Protein AF-A0A7W1PB51-F1 (afdb_monomer_lite)

Foldseek 3Di:
DDDDDDDDDDPDDPPPDDDDDPDPPDDPPDDVCNVCVVVLPDPVSVVVVVVLVVVLQVLQVVCVHDVNDDPVLSVLSVVLSVLVVLLVVLVVVCVVQPQADPVGHGDPSVVVNVVSVVVSVVSCVVSPVDDDDDPDQDPVNVVVVVVVVVVVVVVVVVVVVVVVPPD

Secondary structure (DSSP, 8-state):
----PPPPPPS--S-SS---TT---S-----HHHHHHHTT-SHHHHHHHHHHHHHHHHHHHHTT-GGGS-HHHHHHHHHHHHHHHHHHHHHHHHHHH-SB-TTSPBPHHHHHHHHHHHHHHHHHHHHT---PPP-PPPHHHHHHHHHHHHHHHHHHHHHHHHHTT--

Structure (mmCIF, N/CA/C/O backbone):
data_AF-A0A7W1PB51-F1
#
_entry.id   AF-A0A7W1PB51-F1
#
loop_
_atom_site.group_PDB
_atom_site.id
_atom_site.type_symbol
_atom_site.label_atom_id
_atom_site.label_alt_id
_atom_site.label_comp_id
_atom_site.label_asym_id
_atom_site.label_entity_id
_atom_site.label_seq_id
_atom_site.pdbx_PDB_ins_code
_atom_site.Cartn_x
_atom_site.Cartn_y
_atom_site.Cartn_z
_atom_site.occupancy
_atom_site.B_iso_or_equiv
_atom_site.auth_seq_id
_atom_site.auth_comp_id
_atom_site.auth_asym_id
_atom_site.auth_atom_id
_atom_site.pdbx_PDB_model_num
ATOM 1 N N . MET A 1 1 ? -23.906 -1.542 -41.478 1.00 49.56 1 MET A N 1
ATOM 2 C CA . MET A 1 1 ? -22.511 -1.758 -41.045 1.00 49.56 1 MET A CA 1
ATOM 3 C C . MET A 1 1 ? -21.758 -2.274 -42.260 1.00 49.56 1 MET A C 1
ATOM 5 O O . MET A 1 1 ? -22.026 -3.409 -42.630 1.00 49.56 1 MET A O 1
ATOM 9 N N . PRO A 1 2 ? -20.976 -1.450 -42.981 1.00 54.50 2 PRO A N 1
ATOM 10 C CA . PRO A 1 2 ? -20.272 -1.931 -44.163 1.00 54.50 2 PRO A CA 1
ATOM 11 C C . PRO A 1 2 ? -19.100 -2.827 -43.748 1.00 54.50 2 PRO A C 1
ATOM 13 O O . PRO A 1 2 ? -18.268 -2.438 -42.929 1.00 54.50 2 PRO A O 1
ATOM 16 N N . ASP A 1 3 ? -19.096 -4.025 -44.318 1.00 60.62 3 ASP A N 1
ATOM 17 C CA . ASP A 1 3 ? -18.062 -5.050 -44.240 1.00 60.62 3 ASP A CA 1
ATOM 18 C C . ASP A 1 3 ? -16.815 -4.550 -44.990 1.00 60.62 3 ASP A C 1
ATOM 20 O O . ASP A 1 3 ? -16.836 -4.375 -46.210 1.00 60.62 3 ASP A O 1
ATOM 24 N N . GLN A 1 4 ? -15.761 -4.183 -44.255 1.00 57.47 4 GLN A N 1
ATOM 25 C CA . GLN A 1 4 ? -14.514 -3.701 -44.852 1.00 57.47 4 GLN A CA 1
ATOM 26 C C . GLN A 1 4 ? -13.608 -4.894 -45.155 1.00 57.47 4 GLN A C 1
ATOM 28 O O . GLN A 1 4 ? -13.093 -5.543 -44.245 1.00 57.47 4 GLN A O 1
ATOM 33 N N . ALA A 1 5 ? -13.405 -5.153 -46.447 1.00 59.41 5 ALA A N 1
ATOM 34 C CA . ALA A 1 5 ? -12.484 -6.167 -46.944 1.00 59.41 5 ALA A CA 1
ATOM 35 C C . ALA A 1 5 ? -11.052 -5.969 -46.390 1.00 59.41 5 ALA A C 1
ATOM 37 O O . ALA A 1 5 ? -10.619 -4.826 -46.195 1.00 59.41 5 ALA A O 1
ATOM 38 N N . PRO A 1 6 ? -10.294 -7.058 -46.155 1.00 60.12 6 PRO A N 1
ATOM 39 C CA . PRO A 1 6 ? -8.933 -6.981 -45.637 1.00 60.12 6 PRO A CA 1
ATOM 40 C C . PRO A 1 6 ? -8.015 -6.267 -46.636 1.00 60.12 6 PRO A C 1
ATOM 42 O O . PRO A 1 6 ? -7.817 -6.724 -47.759 1.00 60.12 6 PRO A O 1
ATOM 45 N N . GLN A 1 7 ? -7.448 -5.133 -46.222 1.00 68.19 7 GLN A N 1
ATOM 46 C CA . GLN A 1 7 ? -6.426 -4.428 -46.995 1.00 68.19 7 GLN A CA 1
ATOM 47 C C . GLN A 1 7 ? -5.143 -5.267 -47.057 1.00 68.19 7 GLN A C 1
ATOM 49 O O . GLN A 1 7 ? -4.502 -5.508 -46.032 1.00 68.19 7 GLN A O 1
ATOM 54 N N . GLU A 1 8 ? -4.754 -5.679 -48.264 1.00 55.25 8 GLU A N 1
ATOM 55 C CA . GLU A 1 8 ? -3.445 -6.273 -48.532 1.00 55.25 8 GLU A CA 1
ATOM 56 C C . GLU A 1 8 ? -2.331 -5.248 -48.275 1.00 55.25 8 GLU A C 1
ATOM 58 O O . GLU A 1 8 ? -2.371 -4.108 -48.746 1.00 55.25 8 GLU A O 1
ATOM 63 N N . LEU A 1 9 ? -1.326 -5.651 -47.497 1.00 55.69 9 LEU A N 1
ATOM 64 C CA . LEU A 1 9 ? -0.163 -4.819 -47.205 1.00 55.69 9 LEU A CA 1
ATOM 65 C C . LEU A 1 9 ? 0.772 -4.775 -48.428 1.00 55.69 9 LEU A C 1
ATOM 67 O O . LEU A 1 9 ? 1.072 -5.826 -48.996 1.00 55.69 9 LEU A O 1
ATOM 71 N N . PRO A 1 10 ? 1.299 -3.599 -48.815 1.00 54.09 10 PRO A N 1
ATOM 72 C CA . PRO A 1 10 ? 2.249 -3.502 -49.916 1.00 54.09 10 PRO A CA 1
ATOM 73 C C . PRO A 1 10 ? 3.571 -4.182 -49.534 1.00 54.09 10 PRO A C 1
ATOM 75 O O . PRO A 1 10 ? 4.260 -3.754 -48.609 1.00 54.09 10 PRO A O 1
ATOM 78 N N . THR A 1 11 ? 3.944 -5.231 -50.266 1.00 57.94 11 THR A N 1
ATOM 79 C CA . THR A 1 11 ? 5.138 -6.046 -49.988 1.00 57.94 11 THR A CA 1
ATOM 80 C C . THR A 1 11 ? 6.428 -5.512 -50.614 1.00 57.94 11 THR A C 1
ATOM 82 O O . THR A 1 11 ? 7.496 -5.951 -50.211 1.00 57.94 11 THR A O 1
ATOM 85 N N . ASN A 1 12 ? 6.377 -4.533 -51.528 1.00 58.12 12 ASN A N 1
ATOM 86 C CA . ASN A 1 12 ? 7.553 -4.114 -52.311 1.00 58.12 12 ASN A CA 1
ATOM 87 C C . ASN A 1 12 ? 7.695 -2.586 -52.468 1.00 58.12 12 ASN A C 1
ATOM 89 O O . ASN A 1 12 ? 7.802 -2.060 -53.575 1.00 58.12 12 ASN A O 1
ATOM 93 N N . GLY A 1 13 ? 7.710 -1.849 -51.356 1.00 49.25 13 GLY A N 1
ATOM 94 C CA . GLY A 1 13 ? 8.103 -0.436 -51.343 1.00 49.25 13 GLY A CA 1
ATOM 95 C C . GLY A 1 13 ? 9.597 -0.270 -51.052 1.00 49.25 13 GLY A C 1
ATOM 96 O O . GLY A 1 13 ? 10.085 -0.802 -50.061 1.00 49.25 13 GLY A O 1
ATOM 97 N N . ARG A 1 14 ? 10.305 0.529 -51.864 1.00 50.66 14 ARG A N 1
ATOM 98 C CA . ARG A 1 14 ? 11.735 0.937 -51.781 1.00 50.66 14 ARG A CA 1
ATOM 99 C C . ARG A 1 14 ? 12.229 1.508 -50.429 1.00 50.66 14 ARG A C 1
ATOM 101 O O . ARG A 1 14 ? 13.366 1.954 -50.344 1.00 50.66 14 ARG A O 1
ATOM 108 N N . ASN A 1 15 ? 11.406 1.480 -49.383 1.00 50.41 15 ASN A N 1
ATOM 109 C CA . ASN A 1 15 ? 11.669 2.014 -48.045 1.00 50.41 15 ASN A CA 1
ATOM 110 C C . ASN A 1 15 ? 11.962 0.904 -47.016 1.00 50.41 15 ASN A C 1
ATOM 112 O O . ASN A 1 15 ? 11.726 1.074 -45.820 1.00 50.41 15 ASN A O 1
ATOM 116 N N . ALA A 1 16 ? 12.466 -0.245 -47.465 1.00 49.97 16 ALA A N 1
ATOM 117 C CA . ALA A 1 16 ? 12.982 -1.281 -46.583 1.00 49.97 16 ALA A CA 1
ATOM 118 C C . ALA A 1 16 ? 14.386 -0.887 -46.082 1.00 49.97 16 ALA A C 1
ATOM 120 O O . ALA A 1 16 ? 15.391 -1.250 -46.684 1.00 49.97 16 ALA A O 1
ATOM 121 N N . GLY A 1 17 ? 14.464 -0.142 -44.974 1.00 52.41 17 GLY A N 1
ATOM 122 C CA . GLY A 1 17 ? 15.637 -0.239 -44.092 1.00 52.41 17 GLY A CA 1
ATOM 123 C C . GLY A 1 17 ? 16.557 0.973 -43.911 1.00 52.41 17 GLY A C 1
ATOM 124 O O . GLY A 1 17 ? 17.714 0.768 -43.558 1.00 52.41 17 GLY A O 1
ATOM 125 N N . GLN A 1 18 ? 16.095 2.220 -44.048 1.00 53.00 18 GLN A N 1
ATOM 126 C CA . GLN A 1 18 ? 16.833 3.358 -43.474 1.00 53.00 18 GLN A CA 1
ATOM 127 C C . GLN A 1 18 ? 15.956 4.178 -42.527 1.00 53.00 18 GLN A C 1
ATOM 129 O O . GLN A 1 18 ? 14.972 4.789 -42.936 1.00 53.00 18 GLN A O 1
ATOM 134 N N . PHE A 1 19 ? 16.337 4.201 -41.245 1.00 52.56 19 PHE A N 1
ATOM 135 C CA . PHE A 1 19 ? 15.775 5.120 -40.258 1.00 52.56 19 PHE A CA 1
ATOM 136 C C . PHE A 1 19 ? 16.224 6.545 -40.600 1.00 52.56 19 PHE A C 1
ATOM 138 O O . PHE A 1 19 ? 17.397 6.884 -40.442 1.00 52.56 19 PHE A O 1
ATOM 145 N N . ARG A 1 20 ? 15.304 7.388 -41.079 1.00 58.53 20 ARG A N 1
ATOM 146 C CA . ARG A 1 20 ? 15.554 8.825 -41.242 1.00 58.53 20 ARG A CA 1
ATOM 147 C C . ARG A 1 20 ? 15.411 9.530 -39.897 1.00 58.53 20 ARG A C 1
ATOM 149 O O . ARG A 1 20 ? 14.422 9.349 -39.189 1.00 58.53 20 ARG A O 1
ATOM 156 N N . ALA A 1 21 ? 16.387 10.365 -39.550 1.00 50.72 21 ALA A N 1
ATOM 157 C CA . ALA A 1 21 ? 16.281 11.248 -38.396 1.00 50.72 21 ALA A CA 1
ATOM 158 C C . ALA A 1 21 ? 15.122 12.238 -38.620 1.00 50.72 21 ALA A C 1
ATOM 160 O O . ALA A 1 21 ? 15.193 13.076 -39.513 1.00 50.72 21 ALA A O 1
ATOM 161 N N . GLY A 1 22 ? 14.048 12.109 -37.835 1.00 65.62 22 GLY A N 1
ATOM 162 C CA . GLY A 1 22 ? 12.866 12.981 -37.895 1.00 65.62 22 GLY A CA 1
ATOM 163 C C . GLY A 1 22 ? 11.560 12.290 -38.298 1.00 65.62 22 GLY A C 1
ATOM 164 O O . GLY A 1 22 ? 10.493 12.829 -38.024 1.00 65.62 22 GLY A O 1
ATOM 165 N N . GLU A 1 23 ? 11.616 11.077 -38.851 1.00 52.75 23 GLU A N 1
ATOM 166 C CA . GLU A 1 23 ? 10.430 10.264 -39.139 1.00 52.75 23 GLU A CA 1
ATOM 167 C C . GLU A 1 23 ? 10.448 9.028 -38.233 1.00 52.75 23 GLU A C 1
ATOM 169 O O . GLU A 1 23 ? 11.086 8.027 -38.572 1.00 52.75 23 GLU A O 1
ATOM 174 N N . PRO A 1 24 ? 9.787 9.050 -37.055 1.00 56.50 24 PRO A N 1
ATOM 175 C CA . PRO A 1 24 ? 9.532 7.802 -36.357 1.00 56.50 24 PRO A CA 1
ATOM 176 C C . PRO A 1 24 ? 8.691 6.958 -37.317 1.00 56.50 24 PRO A C 1
ATOM 178 O O . PRO A 1 24 ? 7.582 7.359 -37.675 1.00 56.50 24 PRO A O 1
ATOM 181 N N . GLY A 1 25 ? 9.247 5.836 -37.786 1.00 58.34 25 GLY A N 1
ATOM 182 C CA . GLY A 1 25 ? 8.555 4.893 -38.666 1.00 58.34 25 GLY A CA 1
ATOM 183 C C . GLY A 1 25 ? 7.176 4.499 -38.118 1.00 58.34 25 GLY A C 1
ATOM 184 O O . GLY A 1 25 ? 6.841 4.857 -36.984 1.00 58.34 25 GLY A O 1
ATOM 185 N N . PRO A 1 26 ? 6.349 3.774 -38.896 1.00 55.47 26 PRO A N 1
ATOM 186 C CA . PRO A 1 26 ? 4.959 3.501 -38.542 1.00 55.47 26 PRO A CA 1
ATOM 187 C C . PRO A 1 26 ? 4.867 3.057 -37.082 1.00 55.47 26 PRO A C 1
ATOM 189 O O . PRO A 1 26 ? 5.404 2.013 -36.713 1.00 55.47 26 PRO A O 1
ATOM 192 N N . ARG A 1 27 ? 4.248 3.910 -36.243 1.00 55.12 27 ARG A N 1
ATOM 193 C CA . ARG A 1 27 ? 4.029 3.642 -34.815 1.00 55.12 27 ARG A CA 1
ATOM 194 C C . ARG A 1 27 ? 3.540 2.205 -34.717 1.00 55.12 27 ARG A C 1
ATOM 196 O O . ARG A 1 27 ? 2.516 1.904 -35.324 1.00 55.12 27 ARG A O 1
ATOM 203 N N . LEU A 1 28 ? 4.269 1.336 -34.015 1.00 54.91 28 LEU A N 1
ATOM 204 C CA . LEU A 1 28 ? 3.854 -0.043 -33.756 1.00 54.91 28 LEU A CA 1
ATOM 205 C C . LEU A 1 28 ? 2.493 0.019 -33.060 1.00 54.91 28 LEU A C 1
ATOM 207 O O . LEU A 1 28 ? 2.424 0.213 -31.849 1.00 54.91 28 LEU A O 1
ATOM 211 N N . ARG A 1 29 ? 1.402 -0.023 -33.834 1.00 56.34 29 ARG A N 1
ATOM 212 C CA . ARG A 1 29 ? 0.088 0.328 -33.297 1.00 56.34 29 ARG A CA 1
ATOM 213 C C . ARG A 1 29 ? -0.413 -0.741 -32.342 1.00 56.34 29 ARG A C 1
ATOM 215 O O . ARG A 1 29 ? -1.078 -0.375 -31.391 1.00 56.34 29 ARG A O 1
ATOM 222 N N . PHE A 1 30 ? -0.049 -2.012 -32.513 1.00 54.56 30 PHE A N 1
ATOM 223 C CA . PHE A 1 30 ? -0.500 -3.079 -31.619 1.00 54.56 30 PHE A CA 1
ATOM 224 C C . PHE A 1 30 ? 0.494 -4.241 -31.625 1.00 54.56 30 PHE A C 1
ATOM 226 O O . PHE A 1 30 ? 0.431 -5.121 -32.479 1.00 54.56 30 PHE A O 1
ATOM 233 N N . GLY A 1 31 ? 1.416 -4.271 -30.662 1.00 50.66 31 GLY A N 1
ATOM 234 C CA . GLY A 1 31 ? 2.131 -5.511 -30.369 1.00 50.66 31 GLY A CA 1
ATOM 235 C C . GLY A 1 31 ? 1.132 -6.534 -29.829 1.00 50.66 31 GLY A C 1
ATOM 236 O O . GLY A 1 31 ? 0.364 -6.204 -28.929 1.00 50.66 31 GLY A O 1
ATOM 237 N N . HIS A 1 32 ? 1.132 -7.771 -30.327 1.00 51.22 32 HIS A N 1
ATOM 238 C CA . HIS A 1 32 ? 0.311 -8.862 -29.774 1.00 51.22 32 HIS A CA 1
ATOM 239 C C . HIS A 1 32 ? 0.465 -9.003 -28.247 1.00 51.22 32 HIS A C 1
ATOM 241 O O . HIS A 1 32 ? -0.508 -9.291 -27.554 1.00 51.22 32 HIS A O 1
ATOM 247 N N . ARG A 1 33 ? 1.650 -8.673 -27.711 1.00 51.97 33 ARG A N 1
ATOM 248 C CA . ARG A 1 33 ? 1.891 -8.523 -26.269 1.00 51.97 33 ARG A CA 1
ATOM 249 C C . ARG A 1 33 ? 0.961 -7.510 -25.597 1.00 51.97 33 ARG A C 1
ATOM 251 O O . ARG A 1 33 ? 0.460 -7.811 -24.533 1.00 51.97 33 ARG A O 1
ATOM 258 N N . SER A 1 34 ? 0.661 -6.362 -26.207 1.00 59.25 34 SER A N 1
ATOM 259 C CA . SER A 1 34 ? -0.271 -5.369 -25.644 1.00 59.25 34 SER A CA 1
ATOM 260 C C . SER A 1 34 ? -1.704 -5.897 -25.552 1.00 59.25 34 SER A C 1
ATOM 262 O O . SER A 1 34 ? -2.384 -5.582 -24.582 1.00 59.25 34 SER A O 1
ATOM 264 N N . LYS A 1 35 ? -2.153 -6.731 -26.502 1.00 57.12 35 LYS A N 1
ATOM 265 C CA . LYS A 1 35 ? -3.487 -7.351 -26.446 1.00 57.12 35 LYS A CA 1
ATOM 266 C C . LYS A 1 35 ? -3.559 -8.482 -25.420 1.00 57.12 35 LYS A C 1
ATOM 268 O O . LYS A 1 35 ? -4.523 -8.536 -24.673 1.00 57.12 35 LYS A O 1
ATOM 273 N N . LEU A 1 36 ? -2.539 -9.339 -25.344 1.00 51.06 36 LEU A N 1
ATOM 274 C CA . LEU A 1 36 ? -2.470 -10.415 -24.345 1.00 51.06 36 LEU A CA 1
ATOM 275 C C . LEU A 1 36 ? -2.289 -9.876 -22.919 1.00 51.06 36 LEU A C 1
ATOM 277 O O . LEU A 1 36 ? -2.910 -10.388 -21.995 1.00 51.06 36 LEU A O 1
ATOM 281 N N . VAL A 1 37 ? -1.508 -8.802 -22.756 1.00 55.31 37 VAL A N 1
ATOM 282 C CA . VAL A 1 37 ? -1.368 -8.067 -21.489 1.00 55.31 37 VAL A CA 1
ATOM 283 C C . VAL A 1 37 ? -2.673 -7.362 -21.116 1.00 55.31 37 VAL A C 1
ATOM 285 O O . VAL A 1 37 ? -3.061 -7.403 -19.956 1.00 55.31 37 VAL A O 1
ATOM 288 N N . ALA A 1 38 ? -3.390 -6.770 -22.078 1.00 57.34 38 ALA A N 1
ATOM 289 C CA . ALA A 1 38 ? -4.716 -6.201 -21.824 1.00 57.34 38 ALA A CA 1
ATOM 290 C C . ALA A 1 38 ? -5.776 -7.270 -21.492 1.00 57.34 38 ALA A C 1
ATOM 292 O O . ALA A 1 38 ? -6.733 -6.972 -20.786 1.00 57.34 38 ALA A O 1
ATOM 293 N N . ALA A 1 39 ? -5.609 -8.497 -21.992 1.00 63.31 39 ALA A N 1
ATOM 294 C CA . ALA A 1 39 ? -6.513 -9.621 -21.760 1.00 63.31 39 ALA A CA 1
ATOM 295 C C . ALA A 1 39 ? -6.183 -10.447 -20.501 1.00 63.31 39 ALA A C 1
ATOM 297 O O . ALA A 1 39 ? -6.933 -11.366 -20.187 1.00 63.31 39 ALA A O 1
ATOM 298 N N . GLY A 1 40 ? -5.084 -10.160 -19.792 1.00 54.50 40 GLY A N 1
ATOM 299 C CA . GLY A 1 40 ? -4.723 -10.887 -18.568 1.00 54.50 40 GLY A CA 1
ATOM 300 C C . GLY A 1 40 ? -4.255 -12.334 -18.795 1.00 54.50 40 GLY A C 1
ATOM 301 O O . GLY A 1 40 ? -4.314 -13.139 -17.873 1.00 54.50 40 GLY A O 1
ATOM 302 N N . GLN A 1 41 ? -3.867 -12.705 -20.022 1.00 59.81 41 GLN A N 1
ATOM 303 C CA . GLN A 1 41 ? -3.699 -14.111 -20.435 1.00 59.81 41 GLN A CA 1
ATOM 304 C C . GLN A 1 41 ? -2.270 -14.660 -20.304 1.00 59.81 41 GLN A C 1
ATOM 306 O O . GLN A 1 41 ? -1.994 -15.761 -20.781 1.00 59.81 41 GLN A O 1
ATOM 311 N N . LEU A 1 42 ? -1.336 -13.922 -19.699 1.00 56.97 42 LEU A N 1
ATOM 312 C CA . LEU A 1 42 ? -0.013 -14.485 -19.413 1.00 56.97 42 LEU A CA 1
ATOM 313 C C . LEU A 1 42 ? -0.086 -15.313 -18.115 1.00 56.97 42 LEU A C 1
ATOM 315 O O . LEU A 1 42 ? -0.672 -14.831 -17.151 1.00 56.97 42 LEU A O 1
ATOM 319 N N . PRO A 1 43 ? 0.495 -16.525 -18.046 1.00 55.75 43 PRO A N 1
ATOM 320 C CA . PRO A 1 43 ? 0.424 -17.379 -16.852 1.00 55.75 43 PRO A CA 1
ATOM 321 C C . PRO A 1 43 ? 0.878 -16.665 -15.570 1.00 55.75 43 PRO A C 1
ATOM 323 O O . PRO A 1 43 ? 0.196 -16.723 -14.553 1.00 55.75 43 PRO A O 1
ATOM 326 N N . GLU A 1 44 ? 1.953 -15.880 -15.666 1.00 69.44 44 GLU A N 1
ATOM 327 C CA . GLU A 1 44 ? 2.486 -15.043 -14.579 1.00 69.44 44 GLU A CA 1
ATOM 328 C C . GLU A 1 44 ? 1.490 -13.961 -14.109 1.00 69.44 44 GLU A C 1
ATOM 330 O O . GLU A 1 44 ? 1.533 -13.514 -12.965 1.00 69.44 44 GLU A O 1
ATOM 335 N N . GLN A 1 45 ? 0.545 -13.547 -14.963 1.00 75.19 45 GLN A N 1
ATOM 336 C CA . GLN A 1 45 ? -0.499 -12.587 -14.593 1.00 75.19 45 GLN A CA 1
ATOM 337 C C . GLN A 1 45 ? -1.615 -13.230 -13.780 1.00 75.19 45 GLN A C 1
ATOM 339 O O . GLN A 1 45 ? -2.190 -12.552 -12.937 1.00 75.19 45 GLN A O 1
ATOM 344 N N . ALA A 1 46 ? -1.928 -14.510 -13.997 1.00 79.56 46 ALA A N 1
ATOM 345 C CA . ALA A 1 46 ? -2.972 -15.184 -13.230 1.00 79.56 46 ALA A CA 1
ATOM 346 C C . ALA A 1 46 ? -2.587 -15.283 -11.746 1.00 79.56 46 ALA A C 1
ATOM 348 O O . ALA A 1 46 ? -3.402 -14.974 -10.879 1.00 79.56 46 ALA A O 1
ATOM 349 N N . GLU A 1 47 ? -1.330 -15.631 -11.462 1.00 81.75 47 GLU A N 1
ATOM 350 C CA . GLU A 1 47 ? -0.785 -15.668 -10.100 1.00 81.75 47 GLU A CA 1
ATOM 351 C C . GLU A 1 47 ? -0.761 -14.270 -9.467 1.00 81.75 47 GLU A C 1
ATOM 353 O O . GLU A 1 47 ? -1.236 -14.092 -8.345 1.00 81.75 47 GLU A O 1
ATOM 358 N N . ALA A 1 48 ? -0.309 -13.251 -10.207 1.00 81.94 48 ALA A N 1
ATOM 359 C CA . ALA A 1 48 ? -0.318 -11.869 -9.729 1.00 81.94 48 ALA A CA 1
ATOM 360 C C . ALA A 1 48 ? -1.741 -11.362 -9.428 1.00 81.94 48 ALA A C 1
ATOM 362 O O . ALA A 1 48 ? -1.977 -10.718 -8.406 1.00 81.94 48 ALA A O 1
ATOM 363 N N . LEU A 1 49 ? -2.714 -11.675 -10.289 1.00 86.56 49 LEU A N 1
ATOM 364 C CA . LEU A 1 49 ? -4.119 -11.328 -10.075 1.00 86.56 49 LEU A CA 1
ATOM 365 C C . LEU A 1 49 ? -4.707 -12.053 -8.861 1.00 86.56 49 LEU A C 1
ATOM 367 O O . LEU A 1 49 ? -5.464 -11.439 -8.109 1.00 86.56 49 LEU A O 1
ATOM 371 N N . ALA A 1 50 ? -4.348 -13.320 -8.643 1.00 89.38 50 ALA A N 1
ATOM 372 C CA . ALA A 1 50 ? -4.769 -14.072 -7.467 1.00 89.38 50 ALA A CA 1
ATOM 373 C C . ALA A 1 50 ? -4.211 -13.451 -6.175 1.00 89.38 50 ALA A C 1
ATOM 375 O O . ALA A 1 50 ? -4.981 -13.184 -5.254 1.00 89.38 50 ALA A O 1
ATOM 376 N N . ALA A 1 51 ? -2.917 -13.119 -6.141 1.00 89.31 51 ALA A N 1
ATOM 377 C CA . ALA A 1 51 ? -2.285 -12.455 -4.999 1.00 89.31 51 ALA A CA 1
ATOM 378 C C . ALA A 1 51 ? -2.903 -11.074 -4.704 1.00 89.31 51 ALA A C 1
ATOM 380 O O . ALA A 1 51 ? -3.127 -10.702 -3.548 1.00 89.31 51 ALA A O 1
ATOM 381 N N . LEU A 1 52 ? -3.246 -10.309 -5.746 1.00 92.50 52 LEU A N 1
ATOM 382 C CA . LEU A 1 52 ? -3.951 -9.034 -5.593 1.00 92.50 52 LEU A CA 1
ATOM 383 C C . LEU A 1 52 ? -5.371 -9.215 -5.062 1.00 92.50 52 LEU A C 1
ATOM 385 O O . LEU A 1 52 ? -5.804 -8.433 -4.216 1.00 92.50 52 LEU A O 1
ATOM 389 N N . ALA A 1 53 ? -6.096 -10.226 -5.542 1.00 94.94 53 ALA A N 1
ATOM 390 C CA . ALA A 1 53 ? -7.437 -10.538 -5.065 1.00 94.94 53 ALA A CA 1
ATOM 391 C C . ALA A 1 53 ? -7.422 -10.979 -3.593 1.00 94.94 53 ALA A C 1
ATOM 393 O O . ALA A 1 53 ? -8.273 -10.542 -2.816 1.00 94.94 53 ALA A O 1
ATOM 394 N N . GLU A 1 54 ? -6.430 -11.777 -3.195 1.00 96.44 54 GLU A N 1
ATOM 395 C CA . GLU A 1 54 ? -6.196 -12.168 -1.804 1.00 96.44 54 GLU A CA 1
ATOM 396 C C . GLU A 1 54 ? -5.909 -10.946 -0.925 1.00 96.44 54 GLU A C 1
ATOM 398 O O . GLU A 1 54 ? -6.575 -10.735 0.089 1.00 96.44 54 GLU A O 1
ATOM 403 N N . THR A 1 55 ? -4.993 -10.076 -1.358 1.00 96.62 55 THR A N 1
ATOM 404 C CA . THR A 1 55 ? -4.649 -8.845 -0.630 1.00 96.62 55 THR A CA 1
ATOM 405 C C . THR A 1 55 ? -5.856 -7.912 -0.508 1.00 96.62 55 THR A C 1
ATOM 407 O O . THR A 1 55 ? -6.126 -7.358 0.559 1.00 96.62 55 THR A O 1
ATOM 410 N N . HIS A 1 56 ? -6.633 -7.765 -1.584 1.00 97.56 56 HIS A N 1
ATOM 411 C CA . HIS A 1 56 ? -7.879 -7.005 -1.576 1.00 97.56 56 HIS A CA 1
ATOM 412 C C . HIS A 1 56 ? -8.867 -7.563 -0.544 1.00 97.56 56 HIS A C 1
ATOM 414 O O . HIS A 1 56 ? -9.429 -6.806 0.249 1.00 97.56 56 HIS A O 1
ATOM 420 N N . ALA A 1 57 ? -9.080 -8.882 -0.537 1.00 97.38 57 ALA A N 1
ATOM 421 C CA . ALA A 1 57 ? -9.969 -9.541 0.411 1.00 97.38 57 ALA A CA 1
ATOM 422 C C . ALA A 1 57 ? -9.494 -9.359 1.861 1.00 97.38 57 ALA A C 1
ATOM 424 O O . ALA A 1 57 ? -10.312 -9.059 2.729 1.00 97.38 57 ALA A O 1
ATOM 425 N N . ALA A 1 58 ? -8.187 -9.463 2.118 1.00 96.88 58 ALA A N 1
ATOM 426 C CA . ALA A 1 58 ? -7.602 -9.236 3.437 1.00 96.88 58 ALA A CA 1
ATOM 427 C C . ALA A 1 58 ? -7.875 -7.812 3.950 1.00 96.88 58 ALA A C 1
ATOM 429 O O . ALA A 1 58 ? -8.403 -7.653 5.051 1.00 96.88 58 ALA A O 1
ATOM 430 N N . ILE A 1 59 ? -7.622 -6.790 3.123 1.00 97.00 59 ILE A N 1
ATOM 431 C CA . ILE A 1 59 ? -7.909 -5.385 3.457 1.00 97.00 59 ILE A CA 1
ATOM 432 C C . ILE A 1 59 ? -9.404 -5.186 3.737 1.00 97.00 59 ILE A C 1
ATOM 434 O O . ILE A 1 59 ? -9.785 -4.543 4.713 1.00 97.00 59 ILE A O 1
ATOM 438 N N . VAL A 1 60 ? -10.274 -5.747 2.893 1.00 97.19 60 VAL A N 1
ATOM 439 C CA . VAL A 1 60 ? -11.728 -5.646 3.078 1.00 97.19 60 VAL A CA 1
ATOM 440 C C . VAL A 1 60 ? -12.168 -6.293 4.393 1.00 97.19 60 VAL A C 1
ATOM 442 O O . VAL A 1 60 ? -12.988 -5.719 5.109 1.00 97.19 60 VAL A O 1
ATOM 445 N N . ASN A 1 61 ? -11.617 -7.456 4.734 1.00 96.06 61 ASN A N 1
ATOM 446 C CA . ASN A 1 61 ? -11.931 -8.156 5.977 1.00 96.06 61 ASN A CA 1
ATOM 447 C C . ASN A 1 61 ? -11.470 -7.365 7.208 1.00 96.06 61 ASN A C 1
ATOM 449 O O . ASN A 1 61 ? -12.240 -7.220 8.157 1.00 96.06 61 ASN A O 1
ATOM 453 N N . GLU A 1 62 ? -10.267 -6.787 7.177 1.00 94.81 62 GLU A N 1
ATOM 454 C CA . GLU A 1 62 ? -9.739 -5.947 8.261 1.00 94.81 62 GLU A CA 1
ATOM 455 C C . GLU A 1 62 ? -10.604 -4.700 8.518 1.00 94.81 62 GLU A C 1
ATOM 457 O O . GLU A 1 62 ? -10.772 -4.258 9.657 1.00 94.81 62 GLU A O 1
ATOM 462 N N . LEU A 1 63 ? -11.217 -4.157 7.465 1.00 94.81 63 LEU A N 1
ATOM 463 C CA . LEU A 1 63 ? -12.102 -2.992 7.535 1.00 94.81 63 LEU A CA 1
ATOM 464 C C . LEU A 1 63 ? -13.553 -3.330 7.931 1.00 94.81 63 LEU A C 1
ATOM 466 O O . LEU A 1 63 ? -14.419 -2.457 7.859 1.00 94.81 63 LEU A O 1
ATOM 470 N N . GLY A 1 64 ? -13.830 -4.565 8.361 1.00 95.38 64 GLY A N 1
ATOM 471 C CA . GLY A 1 64 ? -15.157 -5.002 8.814 1.00 95.38 64 GLY A CA 1
ATOM 472 C C . GLY A 1 64 ? -16.001 -5.700 7.743 1.00 95.38 64 GLY A C 1
ATOM 473 O O . GLY A 1 64 ? -17.205 -5.880 7.926 1.00 95.38 64 GLY A O 1
ATOM 474 N N . GLY A 1 65 ? -15.390 -6.108 6.629 1.00 96.00 65 GLY A N 1
ATOM 475 C CA . GLY A 1 65 ? -16.031 -6.876 5.565 1.00 96.00 65 GLY A CA 1
ATOM 476 C C . GLY A 1 65 ? -16.734 -6.021 4.503 1.00 96.00 65 GLY A C 1
ATOM 477 O O . GLY A 1 65 ? -16.853 -4.800 4.625 1.00 96.00 65 GLY A O 1
ATOM 478 N N . PRO A 1 66 ? -17.240 -6.645 3.422 1.00 95.94 66 PRO A N 1
ATOM 479 C CA . PRO A 1 66 ? -17.722 -5.922 2.246 1.00 95.94 66 PRO A CA 1
ATOM 480 C C . PRO A 1 66 ? -18.917 -5.010 2.548 1.00 95.94 66 PRO A C 1
ATOM 482 O O . PRO A 1 66 ? -19.021 -3.939 1.953 1.00 95.94 66 PRO A O 1
ATOM 485 N N . GLN A 1 67 ? -19.795 -5.385 3.482 1.00 96.50 67 GLN A N 1
ATOM 486 C CA . GLN A 1 67 ? -20.984 -4.593 3.826 1.00 96.50 67 GLN A CA 1
ATOM 487 C C . GLN A 1 67 ? -20.660 -3.332 4.643 1.00 96.50 67 GLN A C 1
ATOM 489 O O . GLN A 1 67 ? -21.423 -2.372 4.601 1.00 96.50 67 GLN A O 1
ATOM 494 N N . ALA A 1 68 ? -19.522 -3.303 5.345 1.00 95.19 68 ALA A N 1
ATOM 495 C CA . ALA A 1 68 ? -19.094 -2.157 6.150 1.00 95.19 68 ALA A CA 1
ATOM 496 C C . ALA A 1 68 ? -18.383 -1.065 5.324 1.00 95.19 68 ALA A C 1
ATOM 498 O O . ALA A 1 68 ? -18.152 0.044 5.809 1.00 95.19 68 ALA A O 1
ATOM 499 N N . ILE A 1 69 ? -18.017 -1.363 4.073 1.00 96.69 69 ILE A N 1
ATOM 500 C CA . ILE A 1 69 ? -17.181 -0.500 3.234 1.00 96.69 69 ILE A CA 1
ATOM 501 C C . ILE A 1 69 ? -18.037 0.195 2.175 1.00 96.69 69 ILE A C 1
ATOM 503 O O . ILE A 1 69 ? -18.644 -0.456 1.321 1.00 96.69 69 ILE A O 1
ATOM 507 N N . SER A 1 70 ? -18.014 1.530 2.184 1.00 97.50 70 SER A N 1
ATOM 508 C CA . SER A 1 70 ? -18.652 2.356 1.156 1.00 97.50 70 SER A CA 1
ATOM 509 C C . SER A 1 70 ? -18.019 2.148 -0.225 1.00 97.50 70 SER A C 1
ATOM 511 O O . SER A 1 70 ? -16.834 1.833 -0.341 1.00 97.50 70 SER A O 1
ATOM 513 N N . THR A 1 71 ? -18.780 2.392 -1.294 1.00 97.12 71 THR A N 1
ATOM 514 C CA . THR A 1 71 ? -18.296 2.260 -2.681 1.00 97.12 71 THR A CA 1
ATOM 515 C C . THR A 1 71 ? -17.021 3.065 -2.934 1.00 97.12 71 THR A C 1
ATOM 517 O O . THR A 1 71 ? -16.060 2.540 -3.484 1.00 97.12 71 THR A O 1
ATOM 520 N N . VAL A 1 72 ? -16.958 4.303 -2.431 1.00 97.38 72 VAL A N 1
ATOM 521 C CA . VAL A 1 72 ? -15.773 5.166 -2.567 1.00 97.38 72 VAL A CA 1
ATOM 522 C C . VAL A 1 72 ? -14.541 4.531 -1.917 1.00 97.38 72 VAL A C 1
ATOM 524 O O . VAL A 1 72 ? -13.454 4.569 -2.487 1.00 97.38 72 VAL A O 1
ATOM 527 N N . ARG A 1 73 ? -14.687 3.907 -0.741 1.00 96.69 73 ARG A N 1
ATOM 528 C CA . ARG A 1 73 ? -13.563 3.244 -0.068 1.00 96.69 73 ARG A CA 1
ATOM 529 C C . ARG A 1 73 ? -13.124 1.982 -0.820 1.00 96.69 73 ARG A C 1
ATOM 531 O O . ARG A 1 73 ? -11.925 1.738 -0.897 1.00 96.69 73 ARG A O 1
ATOM 538 N N . ARG A 1 74 ? -14.045 1.236 -1.445 1.00 96.81 74 ARG A N 1
ATOM 539 C CA . ARG A 1 74 ? -13.694 0.107 -2.336 1.00 96.81 74 ARG A CA 1
ATOM 540 C C . ARG A 1 74 ? -12.867 0.566 -3.540 1.00 96.81 74 ARG A C 1
ATOM 542 O O . ARG A 1 74 ? -11.847 -0.048 -3.858 1.00 96.81 74 ARG A O 1
ATOM 549 N N . ASP A 1 75 ? -13.247 1.683 -4.154 1.00 97.81 75 ASP A N 1
ATOM 550 C CA . ASP A 1 75 ? -12.480 2.267 -5.257 1.00 97.81 75 ASP A CA 1
ATOM 551 C C . ASP A 1 75 ? -11.079 2.688 -4.797 1.00 97.81 75 ASP A C 1
ATOM 553 O O . ASP A 1 75 ? -10.094 2.420 -5.485 1.00 97.81 75 ASP A O 1
ATOM 557 N N . LEU A 1 76 ? -10.959 3.294 -3.610 1.00 98.06 76 LEU A N 1
ATOM 558 C CA . LEU A 1 76 ? -9.661 3.660 -3.038 1.00 98.06 76 LEU A CA 1
ATOM 559 C C . LEU A 1 76 ? -8.769 2.442 -2.779 1.00 98.06 76 LEU A C 1
ATOM 561 O O . LEU A 1 76 ? -7.585 2.509 -3.103 1.00 98.06 76 LEU A O 1
ATOM 565 N N . ILE A 1 77 ? -9.317 1.333 -2.268 1.00 97.94 77 ILE A N 1
ATOM 566 C CA . ILE A 1 77 ? -8.574 0.071 -2.096 1.00 97.94 77 ILE A CA 1
ATOM 567 C C . ILE A 1 77 ? -8.047 -0.413 -3.451 1.00 97.94 77 ILE A C 1
ATOM 569 O O . ILE A 1 77 ? -6.868 -0.735 -3.582 1.00 97.94 77 ILE A O 1
ATOM 573 N N . THR A 1 78 ? -8.882 -0.379 -4.490 1.00 96.94 78 THR A N 1
ATOM 574 C CA . THR A 1 78 ? -8.457 -0.751 -5.848 1.00 96.94 78 THR A CA 1
ATOM 575 C C . THR A 1 78 ? -7.317 0.141 -6.345 1.00 96.94 78 THR A C 1
ATOM 577 O O . THR A 1 78 ? -6.320 -0.354 -6.872 1.00 96.94 78 THR A O 1
ATOM 580 N N . ARG A 1 79 ? -7.415 1.465 -6.151 1.00 97.88 79 ARG A N 1
ATOM 581 C CA . ARG A 1 79 ? -6.341 2.405 -6.518 1.00 97.88 79 ARG A CA 1
ATOM 582 C C . ARG A 1 79 ? -5.063 2.165 -5.723 1.00 97.88 79 ARG A C 1
ATOM 584 O O . ARG A 1 79 ? -3.985 2.265 -6.299 1.00 97.88 79 ARG A O 1
ATOM 591 N N . TYR A 1 80 ? -5.181 1.834 -4.442 1.00 97.81 80 TYR A N 1
ATOM 592 C CA . TYR A 1 80 ? -4.050 1.511 -3.580 1.00 97.81 80 TYR A CA 1
ATOM 593 C C . TYR A 1 80 ? -3.277 0.292 -4.100 1.00 97.81 80 TYR A C 1
ATOM 595 O O . TYR A 1 80 ? -2.061 0.375 -4.273 1.00 97.81 80 TYR A O 1
ATOM 603 N N . LEU A 1 81 ? -3.979 -0.787 -4.457 1.00 96.81 81 LEU A N 1
ATOM 604 C CA . LEU A 1 81 ? -3.364 -1.990 -5.032 1.00 96.81 81 LEU A CA 1
ATOM 605 C C . LEU A 1 81 ? -2.738 -1.731 -6.410 1.00 96.81 81 LEU A C 1
ATOM 607 O O . LEU A 1 81 ? -1.664 -2.229 -6.723 1.00 96.81 81 LEU A O 1
ATOM 611 N N . GLN A 1 82 ? -3.363 -0.894 -7.240 1.00 94.19 82 GLN A N 1
ATOM 612 C CA . GLN A 1 82 ? -2.747 -0.477 -8.504 1.00 94.19 82 GLN A CA 1
ATOM 613 C C . GLN A 1 82 ? -1.438 0.285 -8.264 1.00 94.19 82 GLN A C 1
ATOM 615 O O . GLN A 1 82 ? -0.455 0.056 -8.966 1.00 94.19 82 GLN A O 1
ATOM 620 N N . THR A 1 83 ? -1.405 1.184 -7.275 1.00 95.81 83 THR A N 1
ATOM 621 C CA . THR A 1 83 ? -0.179 1.918 -6.940 1.00 95.81 83 THR A CA 1
ATOM 622 C C . THR A 1 83 ? 0.900 1.034 -6.325 1.00 95.81 83 THR A C 1
ATOM 624 O O . THR A 1 83 ? 2.068 1.283 -6.612 1.00 95.81 83 THR A O 1
ATOM 627 N N . SER A 1 84 ? 0.547 -0.005 -5.556 1.00 96.00 84 SER A N 1
ATOM 628 C CA . SER A 1 84 ? 1.539 -0.931 -4.995 1.00 96.00 84 SER A CA 1
ATOM 629 C C . SER A 1 84 ? 2.262 -1.705 -6.096 1.00 96.00 84 SER A C 1
ATOM 631 O O . SER A 1 84 ? 3.483 -1.705 -6.122 1.00 96.00 84 SER A O 1
ATOM 633 N N . LEU A 1 85 ? 1.533 -2.220 -7.093 1.00 93.25 85 LEU A N 1
ATOM 634 C CA . LEU A 1 85 ? 2.142 -2.894 -8.249 1.00 93.25 85 LEU A CA 1
ATOM 635 C C . LEU A 1 85 ? 3.108 -1.996 -9.025 1.00 93.25 85 LEU A C 1
ATOM 637 O O . LEU A 1 85 ? 4.158 -2.439 -9.485 1.00 93.25 85 LEU A O 1
ATOM 641 N N . ILE A 1 86 ? 2.748 -0.720 -9.195 1.00 91.25 86 ILE A N 1
ATOM 642 C CA . ILE A 1 86 ? 3.621 0.253 -9.858 1.00 91.25 86 ILE A CA 1
ATOM 643 C C . ILE A 1 86 ? 4.883 0.483 -9.019 1.00 91.25 86 ILE A C 1
ATOM 645 O O . ILE A 1 86 ? 5.974 0.581 -9.583 1.00 91.25 86 ILE A O 1
ATOM 649 N N . ALA A 1 87 ? 4.749 0.575 -7.693 1.00 94.25 87 ALA A N 1
ATOM 650 C CA . ALA A 1 87 ? 5.883 0.725 -6.788 1.00 94.25 87 ALA A CA 1
ATOM 651 C C . ALA A 1 87 ? 6.820 -0.489 -6.861 1.00 94.25 87 ALA A C 1
ATOM 653 O O . ALA A 1 87 ? 8.025 -0.296 -7.017 1.00 94.25 87 ALA A O 1
ATOM 654 N N . ASP A 1 88 ? 6.275 -1.708 -6.842 1.00 93.25 88 ASP A N 1
ATOM 655 C CA . ASP A 1 88 ? 7.040 -2.958 -6.924 1.00 93.25 88 ASP A CA 1
ATOM 656 C C . ASP A 1 88 ? 7.822 -3.042 -8.240 1.00 93.25 88 ASP A C 1
ATOM 658 O O . ASP A 1 88 ? 9.041 -3.218 -8.234 1.00 93.25 88 ASP A O 1
ATOM 662 N N . TYR A 1 89 ? 7.159 -2.772 -9.369 1.00 92.94 89 TYR A N 1
ATOM 663 C CA . TYR A 1 89 ? 7.810 -2.724 -10.681 1.00 92.94 89 TYR A CA 1
ATOM 664 C C . TYR A 1 89 ? 8.946 -1.688 -10.741 1.00 92.94 89 TYR A C 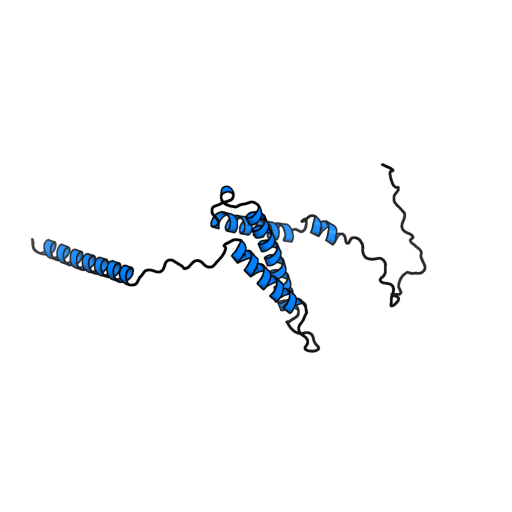1
ATOM 666 O O . TYR A 1 89 ? 10.029 -1.951 -11.271 1.00 92.94 89 TYR A O 1
ATOM 674 N N . LEU A 1 90 ? 8.718 -0.481 -10.210 1.00 90.44 90 LEU A N 1
ATOM 675 C CA . LEU A 1 90 ? 9.742 0.567 -10.186 1.00 90.44 90 LEU A CA 1
ATOM 676 C C . LEU A 1 90 ? 10.915 0.188 -9.276 1.00 90.44 90 LEU A C 1
ATOM 678 O O . LEU A 1 90 ? 12.062 0.460 -9.632 1.00 90.44 90 LEU A O 1
ATOM 682 N N . SER A 1 91 ? 10.633 -0.450 -8.141 1.00 95.88 91 SER A N 1
ATOM 683 C CA . SER A 1 91 ? 11.621 -1.005 -7.215 1.00 95.88 91 SER A CA 1
ATOM 684 C C . SER A 1 91 ? 12.524 -2.018 -7.923 1.00 95.88 91 SER A C 1
ATOM 686 O O . SER A 1 91 ? 13.741 -1.822 -7.968 1.00 95.88 91 SER A O 1
ATOM 688 N N . GLU A 1 92 ? 11.945 -3.029 -8.574 1.00 92.44 92 GLU A N 1
ATOM 689 C CA . GLU A 1 92 ? 12.692 -4.041 -9.328 1.00 92.44 92 GLU A CA 1
ATOM 690 C C . GLU A 1 92 ? 13.536 -3.410 -10.439 1.00 92.44 92 GLU A C 1
ATOM 692 O O . GLU A 1 92 ? 14.717 -3.725 -10.603 1.00 92.44 92 GLU A O 1
ATOM 697 N N . HIS A 1 93 ? 12.969 -2.445 -11.168 1.00 91.62 93 HIS A N 1
ATOM 698 C CA . HIS A 1 93 ? 13.698 -1.722 -12.202 1.00 91.62 93 HIS A CA 1
ATOM 699 C C . HIS A 1 93 ? 14.894 -0.938 -11.630 1.00 91.62 93 HIS A C 1
ATOM 701 O O . HIS A 1 93 ? 15.958 -0.897 -12.257 1.00 91.62 93 HIS A O 1
ATOM 707 N N . ILE A 1 94 ? 14.744 -0.291 -10.469 1.00 96.12 94 ILE A N 1
ATOM 708 C CA . ILE A 1 94 ? 15.835 0.430 -9.793 1.00 96.12 94 ILE A CA 1
ATOM 709 C C . ILE A 1 94 ? 16.906 -0.551 -9.304 1.00 96.12 94 ILE A C 1
ATOM 711 O O . ILE A 1 94 ? 18.091 -0.267 -9.485 1.00 96.12 94 ILE A O 1
ATOM 715 N N . LEU A 1 95 ? 16.516 -1.703 -8.752 1.00 96.06 95 LEU A N 1
ATOM 716 C CA . LEU A 1 95 ? 17.447 -2.753 -8.324 1.00 96.06 95 LEU A CA 1
ATOM 717 C C . LEU A 1 95 ? 18.260 -3.299 -9.504 1.00 96.06 95 LEU A C 1
ATOM 719 O O . LEU A 1 95 ? 19.477 -3.428 -9.401 1.00 96.06 95 LEU A O 1
ATOM 723 N N . ALA A 1 96 ? 17.616 -3.539 -10.648 1.00 93.75 96 ALA A N 1
ATOM 724 C CA . ALA A 1 96 ? 18.274 -4.082 -11.834 1.00 93.75 96 ALA A CA 1
ATOM 725 C C . ALA A 1 96 ? 19.251 -3.099 -12.510 1.00 93.75 96 ALA A C 1
ATOM 727 O O . ALA A 1 96 ? 20.267 -3.516 -13.064 1.00 93.75 96 ALA A O 1
ATOM 728 N N . HIS A 1 97 ? 18.968 -1.791 -12.487 1.00 94.62 97 HIS A N 1
ATOM 729 C CA . HIS A 1 97 ? 19.717 -0.794 -13.274 1.00 94.62 97 HIS A CA 1
ATOM 730 C C . HIS A 1 97 ? 20.517 0.212 -12.432 1.00 94.62 97 HIS A C 1
ATOM 732 O O . HIS A 1 97 ? 21.196 1.088 -12.991 1.00 94.62 97 HIS A O 1
ATOM 738 N N . GLY A 1 98 ? 20.413 0.118 -11.107 1.00 96.19 98 GLY A N 1
ATOM 739 C CA . GLY A 1 98 ? 20.964 1.069 -10.152 1.00 96.19 98 GLY A CA 1
ATOM 740 C C . GLY A 1 98 ? 20.220 2.409 -10.117 1.00 96.19 98 GLY A C 1
ATOM 741 O O . GLY A 1 98 ? 19.463 2.776 -11.017 1.00 96.19 98 GLY A O 1
ATOM 742 N N . VAL A 1 99 ? 20.481 3.188 -9.067 1.00 97.25 99 VAL A N 1
ATOM 743 C CA . VAL A 1 99 ? 19.835 4.491 -8.802 1.00 97.25 99 VAL A CA 1
ATOM 744 C C . VAL A 1 99 ? 20.357 5.596 -9.734 1.00 97.25 99 VAL A C 1
ATOM 746 O O . VAL A 1 99 ? 19.626 6.518 -10.112 1.00 97.25 99 VAL A O 1
ATOM 749 N N . MET A 1 100 ? 21.627 5.500 -10.129 1.00 97.31 100 MET A N 1
ATOM 750 C CA . MET A 1 100 ? 22.328 6.498 -10.935 1.00 97.31 100 MET A CA 1
ATOM 751 C C . MET A 1 100 ? 22.508 6.031 -12.379 1.00 97.31 100 MET A C 1
ATOM 753 O O . MET A 1 100 ? 22.626 4.846 -12.684 1.00 97.31 100 MET A O 1
ATOM 757 N N . THR A 1 101 ? 22.547 6.996 -13.288 1.00 95.56 101 THR A N 1
ATOM 758 C CA . THR A 1 101 ? 23.034 6.799 -14.655 1.00 95.56 101 THR A CA 1
ATOM 759 C C . THR A 1 101 ? 24.561 6.755 -14.674 1.00 95.56 101 THR A C 1
ATOM 761 O O . THR A 1 101 ? 25.221 7.232 -13.753 1.00 95.56 101 THR A O 1
ATOM 764 N N . THR A 1 102 ? 25.144 6.280 -15.776 1.00 94.69 102 THR A N 1
ATOM 765 C CA . THR A 1 102 ? 26.605 6.280 -15.987 1.00 94.69 102 THR A CA 1
ATOM 766 C C . THR A 1 102 ? 27.234 7.677 -15.934 1.00 94.69 102 THR A C 1
ATOM 768 O O . THR A 1 102 ? 28.424 7.805 -15.680 1.00 94.69 102 THR A O 1
ATOM 771 N N . LYS A 1 103 ? 26.438 8.736 -16.137 1.00 95.00 103 LYS A N 1
ATOM 772 C CA . LYS A 1 103 ? 26.859 10.144 -16.054 1.00 95.00 103 LYS A CA 1
ATOM 773 C C . LYS A 1 103 ? 26.614 10.780 -14.675 1.00 95.00 103 LYS A C 1
ATOM 775 O O . LYS A 1 103 ? 26.650 12.001 -14.566 1.00 95.00 103 LYS A O 1
ATOM 780 N N . GLY A 1 104 ? 26.285 9.989 -13.651 1.00 94.38 104 GLY A N 1
ATOM 781 C CA . GLY A 1 104 ? 26.091 10.467 -12.275 1.00 94.38 104 GLY A CA 1
ATOM 782 C C . GLY A 1 104 ? 24.772 11.201 -12.002 1.00 94.38 104 GLY A C 1
ATOM 783 O O . GLY A 1 104 ? 24.598 11.754 -10.924 1.00 94.38 104 GLY A O 1
ATOM 784 N N . ARG A 1 105 ? 23.823 11.223 -12.950 1.00 95.38 105 ARG A N 1
ATOM 785 C CA . ARG A 1 105 ? 22.467 11.761 -12.716 1.00 95.38 105 ARG A CA 1
ATOM 786 C C . ARG A 1 105 ? 21.545 10.682 -12.158 1.00 95.38 105 ARG A C 1
ATOM 788 O O . ARG A 1 105 ? 21.586 9.558 -12.665 1.00 95.38 105 ARG A O 1
ATOM 795 N N . THR A 1 106 ? 20.661 11.035 -11.225 1.00 95.38 106 THR A N 1
ATOM 796 C CA . THR A 1 106 ? 19.594 10.149 -10.732 1.00 95.38 106 THR A CA 1
ATOM 797 C C . THR A 1 106 ? 18.672 9.723 -11.871 1.00 95.38 106 THR A C 1
ATOM 799 O O . THR A 1 106 ? 18.280 10.540 -12.710 1.00 95.38 106 THR A O 1
ATOM 802 N N . ARG A 1 107 ? 18.305 8.441 -11.918 1.00 93.69 107 ARG A N 1
ATOM 803 C CA . ARG A 1 107 ? 17.328 7.947 -12.895 1.00 93.69 107 ARG A CA 1
ATOM 804 C C . ARG A 1 107 ? 15.928 8.473 -12.569 1.00 93.69 107 ARG A C 1
ATOM 806 O O . ARG A 1 107 ? 15.515 8.475 -11.415 1.00 93.69 107 ARG A O 1
ATOM 813 N N . ALA A 1 108 ? 15.154 8.820 -13.598 1.00 94.31 108 ALA A N 1
ATOM 814 C CA . ALA A 1 108 ? 13.766 9.274 -13.444 1.00 94.31 108 ALA A CA 1
ATOM 815 C C . ALA A 1 108 ? 12.864 8.254 -12.717 1.00 94.31 108 ALA A C 1
ATOM 817 O O . ALA A 1 108 ? 11.927 8.647 -12.021 1.00 94.31 108 ALA A O 1
ATOM 818 N N . ALA A 1 109 ? 13.179 6.958 -12.830 1.00 92.12 109 ALA A N 1
ATOM 819 C CA . ALA A 1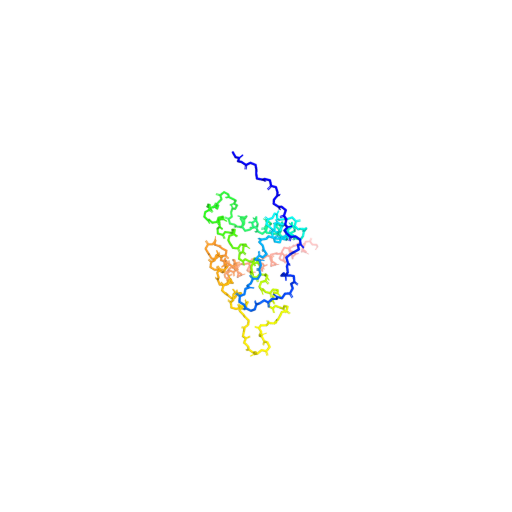 109 ? 12.489 5.885 -12.116 1.00 92.12 109 ALA A CA 1
ATOM 820 C C . ALA A 1 109 ? 12.517 6.078 -10.591 1.00 92.12 109 ALA A C 1
ATOM 822 O O . ALA A 1 109 ? 11.511 5.833 -9.942 1.00 92.12 109 ALA A O 1
ATOM 823 N N . VAL A 1 110 ? 13.617 6.597 -10.034 1.00 97.31 110 VAL A N 1
ATOM 824 C CA . VAL A 1 110 ? 13.772 6.830 -8.588 1.00 97.31 110 VAL A CA 1
ATOM 825 C C . VAL A 1 110 ? 12.813 7.916 -8.112 1.00 97.31 110 VAL A C 1
ATOM 827 O O . VAL A 1 110 ? 12.068 7.713 -7.162 1.00 97.31 110 VAL A O 1
ATOM 830 N N . ASN A 1 111 ? 12.763 9.050 -8.814 1.00 96.62 111 ASN A N 1
ATOM 831 C CA . ASN A 1 111 ? 11.826 10.122 -8.472 1.00 96.62 111 ASN A CA 1
ATOM 832 C C . ASN A 1 111 ? 10.372 9.663 -8.632 1.00 96.62 111 ASN A C 1
ATOM 834 O O . ASN A 1 111 ? 9.526 9.989 -7.807 1.00 96.62 111 ASN A O 1
ATOM 838 N N . THR A 1 112 ? 10.086 8.880 -9.676 1.00 96.25 112 THR A N 1
ATOM 839 C CA . THR A 1 112 ? 8.746 8.321 -9.903 1.00 96.25 112 THR A CA 1
ATOM 840 C C . THR A 1 112 ? 8.356 7.366 -8.777 1.00 96.25 112 THR A C 1
ATOM 842 O O . THR A 1 112 ? 7.241 7.452 -8.278 1.00 96.25 112 THR A O 1
ATOM 845 N N . PHE A 1 113 ? 9.279 6.509 -8.336 1.00 97.44 113 PHE A N 1
ATOM 846 C CA . PHE A 1 113 ? 9.070 5.597 -7.216 1.00 97.44 113 PHE A CA 1
ATOM 847 C C . PHE A 1 113 ? 8.705 6.358 -5.939 1.00 97.44 113 PHE A C 1
ATOM 849 O O . PHE A 1 113 ? 7.681 6.061 -5.336 1.00 97.44 113 PHE A O 1
ATOM 856 N N . LEU A 1 114 ? 9.461 7.403 -5.585 1.00 97.94 114 LEU A N 1
ATOM 857 C CA . LEU A 1 114 ? 9.164 8.227 -4.406 1.00 97.94 114 LEU A CA 1
ATOM 858 C C . LEU A 1 114 ? 7.769 8.868 -4.480 1.00 97.94 114 LEU A C 1
ATOM 860 O O . LEU A 1 114 ? 7.004 8.791 -3.522 1.00 97.94 114 LEU A O 1
ATOM 864 N N . LEU A 1 115 ? 7.397 9.427 -5.637 1.00 98.25 115 LEU A N 1
ATOM 865 C CA . LEU A 1 115 ? 6.069 10.019 -5.837 1.00 98.25 115 LEU A CA 1
ATOM 866 C C . LEU A 1 115 ? 4.936 8.987 -5.716 1.00 98.25 115 LEU A C 1
ATOM 868 O O . LEU A 1 115 ? 3.872 9.296 -5.174 1.00 98.25 115 LEU A O 1
ATOM 872 N N . VAL A 1 116 ? 5.146 7.772 -6.231 1.00 97.44 116 VAL A N 1
ATOM 873 C CA . VAL A 1 116 ? 4.173 6.676 -6.126 1.00 97.44 116 VAL A CA 1
ATOM 874 C C . VAL A 1 116 ? 4.030 6.233 -4.673 1.00 97.44 116 VAL A C 1
ATOM 876 O O . VAL A 1 116 ? 2.900 6.135 -4.200 1.00 97.44 116 VAL A O 1
ATOM 879 N N . THR A 1 117 ? 5.133 6.056 -3.946 1.00 97.50 117 THR A N 1
ATOM 880 C CA . THR A 1 117 ? 5.127 5.677 -2.525 1.00 97.50 117 THR A CA 1
ATOM 881 C C . THR A 1 117 ? 4.420 6.724 -1.661 1.00 97.50 117 THR A C 1
ATOM 883 O O . THR A 1 117 ? 3.564 6.379 -0.844 1.00 97.50 117 THR A O 1
ATOM 886 N N . ASP A 1 118 ? 4.672 8.015 -1.894 1.00 98.19 118 ASP A N 1
ATOM 887 C CA . ASP A 1 118 ? 3.963 9.099 -1.203 1.00 98.19 118 ASP A CA 1
ATOM 888 C C . ASP A 1 118 ? 2.455 9.063 -1.482 1.00 98.19 118 ASP A C 1
ATOM 890 O O . ASP A 1 118 ? 1.624 9.275 -0.590 1.00 98.19 118 ASP A O 1
ATOM 894 N N . ARG A 1 119 ? 2.066 8.788 -2.733 1.00 97.94 119 ARG A N 1
ATOM 895 C CA . ARG A 1 119 ? 0.654 8.664 -3.108 1.00 97.94 119 ARG A CA 1
ATOM 896 C C . ARG A 1 119 ? 0.014 7.434 -2.473 1.00 97.94 119 ARG A C 1
ATOM 898 O O . ARG A 1 119 ? -1.120 7.535 -2.005 1.00 97.94 119 ARG A O 1
ATOM 905 N N . GLN A 1 120 ? 0.728 6.315 -2.439 1.00 97.19 120 GLN A N 1
ATOM 906 C CA . GLN A 1 120 ? 0.292 5.071 -1.817 1.00 97.19 120 GLN A CA 1
ATOM 907 C C . GLN A 1 120 ? 0.052 5.269 -0.315 1.00 97.19 120 GLN A C 1
ATOM 909 O O . GLN A 1 120 ? -0.996 4.866 0.185 1.00 97.19 120 GLN A O 1
ATOM 914 N N . LEU A 1 121 ? 0.947 5.976 0.386 1.00 97.00 121 LEU A N 1
ATOM 915 C CA . LEU A 1 121 ? 0.770 6.325 1.798 1.00 97.00 121 LEU A CA 1
ATOM 916 C C . LEU A 1 121 ? -0.503 7.153 2.024 1.00 97.00 121 LEU A C 1
ATOM 918 O O . LEU A 1 121 ? -1.299 6.849 2.911 1.00 97.00 121 LEU A O 1
ATOM 922 N N . ARG A 1 122 ? -0.747 8.171 1.190 1.00 97.50 122 ARG A N 1
ATOM 923 C CA . ARG A 1 122 ? -1.973 8.988 1.281 1.00 97.50 122 ARG A CA 1
ATOM 924 C C . ARG A 1 122 ? -3.239 8.167 1.035 1.00 97.50 122 ARG A C 1
ATOM 926 O O . ARG A 1 122 ? -4.253 8.417 1.682 1.00 97.50 122 ARG A O 1
ATOM 933 N N . LEU A 1 123 ? -3.193 7.200 0.115 1.00 97.69 123 LEU A N 1
ATOM 934 C CA . LEU A 1 123 ? -4.305 6.276 -0.119 1.00 97.69 123 LEU A CA 1
ATOM 935 C C . LEU A 1 123 ? -4.527 5.356 1.087 1.00 97.69 123 LEU A C 1
ATOM 937 O O . LEU A 1 123 ? -5.672 5.199 1.498 1.00 97.69 123 LEU A O 1
ATOM 941 N N . ALA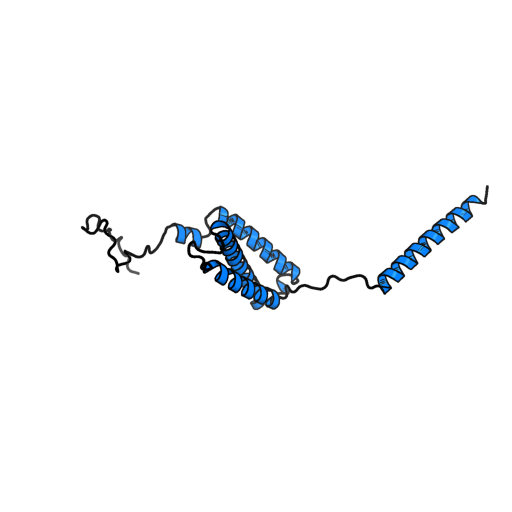 A 1 124 ? -3.465 4.820 1.696 1.00 96.69 124 ALA A N 1
ATOM 942 C CA . ALA A 1 124 ? -3.568 3.992 2.900 1.00 96.69 124 ALA A CA 1
ATOM 943 C C . ALA A 1 124 ? -4.261 4.741 4.049 1.00 96.69 124 ALA A C 1
ATOM 945 O O . ALA A 1 124 ? -5.207 4.223 4.644 1.00 96.69 124 ALA A O 1
ATOM 946 N N . VAL A 1 125 ? -3.858 5.993 4.296 1.00 96.38 125 VAL A N 1
ATOM 947 C CA . VAL A 1 125 ? -4.500 6.863 5.297 1.00 96.38 125 VAL A CA 1
ATOM 948 C C . VAL A 1 125 ? -5.973 7.101 4.954 1.00 96.38 125 VAL A C 1
ATOM 950 O O . VAL A 1 125 ? -6.834 6.936 5.810 1.00 96.38 125 VAL A O 1
ATOM 953 N N . ALA A 1 126 ? -6.297 7.419 3.696 1.00 96.56 126 ALA A N 1
ATOM 954 C CA . ALA A 1 126 ? -7.682 7.653 3.272 1.00 96.56 126 ALA A CA 1
ATOM 955 C C . ALA A 1 126 ? -8.583 6.404 3.384 1.00 96.56 126 ALA A C 1
ATOM 957 O O . ALA A 1 126 ? -9.787 6.522 3.621 1.00 96.56 126 ALA A O 1
ATOM 958 N N . ILE A 1 127 ? -8.016 5.206 3.216 1.00 96.81 127 ILE A N 1
ATOM 959 C CA . ILE A 1 127 ? -8.725 3.934 3.413 1.00 96.81 127 ILE A CA 1
ATOM 960 C C . ILE A 1 127 ? -8.970 3.672 4.908 1.00 96.81 127 ILE A C 1
ATOM 962 O O . ILE A 1 127 ? -10.000 3.090 5.257 1.00 96.81 127 ILE A O 1
ATOM 966 N N . GLY A 1 128 ? -8.075 4.146 5.779 1.00 95.19 128 GLY A N 1
ATOM 967 C CA . GLY A 1 128 ? -8.081 3.872 7.218 1.00 95.19 128 GLY A CA 1
ATOM 968 C C . GLY A 1 128 ? -7.141 2.735 7.627 1.00 95.19 128 GLY A C 1
ATOM 969 O O . GLY A 1 128 ? -7.342 2.138 8.682 1.00 95.19 128 GLY A O 1
ATOM 970 N N . LEU A 1 129 ? -6.123 2.436 6.809 1.00 92.94 129 LEU A N 1
ATOM 971 C CA . LEU A 1 129 ? -5.048 1.473 7.104 1.00 92.94 129 LEU A CA 1
ATOM 972 C C . LEU A 1 129 ? -3.925 2.105 7.941 1.00 92.94 129 LEU A C 1
ATOM 974 O O . LEU A 1 129 ? -2.742 1.815 7.767 1.00 92.94 129 LEU A O 1
ATOM 978 N N . GLU A 1 130 ? -4.280 3.041 8.812 1.00 89.00 130 GLU A N 1
ATOM 979 C CA . GLU A 1 130 ? -3.320 3.698 9.683 1.00 89.00 130 GLU A CA 1
ATOM 980 C C . GLU A 1 130 ? -2.828 2.748 10.776 1.00 89.00 130 GLU A C 1
ATOM 982 O O . GLU A 1 130 ? -3.536 1.842 11.226 1.00 89.00 130 GLU A O 1
ATOM 987 N N . ARG A 1 131 ? -1.586 2.963 11.220 1.00 81.00 131 ARG A N 1
ATOM 988 C CA . ARG A 1 131 ? -1.011 2.191 12.317 1.00 81.00 131 ARG A CA 1
ATOM 989 C C . ARG A 1 131 ? -1.851 2.426 13.569 1.00 81.00 131 ARG A C 1
ATOM 991 O O . ARG A 1 131 ? -1.759 3.480 14.188 1.00 81.00 131 ARG A O 1
ATOM 998 N N . ARG A 1 132 ? -2.617 1.415 13.971 1.00 80.31 132 ARG A N 1
ATOM 999 C CA . ARG A 1 132 ? -3.267 1.395 15.280 1.00 80.31 132 ARG A CA 1
ATOM 1000 C C . ARG A 1 132 ? -2.224 1.083 16.342 1.00 80.31 132 ARG A C 1
ATOM 1002 O O . ARG A 1 132 ? -1.375 0.204 16.155 1.00 80.31 132 ARG A O 1
ATOM 1009 N N . GLU A 1 133 ? -2.268 1.817 17.447 1.00 82.00 133 GLU A N 1
ATOM 1010 C CA . GLU A 1 133 ? -1.469 1.464 18.612 1.00 82.00 133 GLU A CA 1
ATOM 1011 C C . GLU A 1 133 ? -1.850 0.051 19.048 1.00 82.00 133 GLU A C 1
ATOM 1013 O O . GLU A 1 133 ? -3.030 -0.292 19.164 1.00 82.00 133 GLU A O 1
ATOM 1018 N N . LYS A 1 134 ? -0.840 -0.803 19.237 1.00 80.50 134 LYS A N 1
ATOM 1019 C CA . LYS A 1 134 ? -1.090 -2.106 19.844 1.00 80.50 134 LYS A CA 1
ATOM 1020 C C . LYS A 1 134 ? -1.581 -1.834 21.264 1.00 80.50 134 LYS A C 1
ATOM 1022 O O . LYS A 1 134 ? -0.938 -1.029 21.936 1.00 80.50 134 LYS A O 1
ATOM 1027 N N . PRO A 1 135 ? -2.651 -2.492 21.735 1.00 81.62 135 PRO A N 1
ATOM 1028 C CA . PRO A 1 135 ? -3.033 -2.401 23.132 1.00 81.62 135 PRO A CA 1
ATOM 1029 C C . PRO A 1 135 ? -1.870 -2.931 23.973 1.00 81.62 135 PRO A C 1
ATOM 1031 O O . PRO A 1 135 ? -1.624 -4.135 24.044 1.00 81.62 135 PRO A O 1
ATOM 1034 N N . THR A 1 136 ? -1.090 -2.014 24.535 1.00 88.88 136 THR A N 1
ATOM 1035 C CA . THR A 1 136 ? -0.013 -2.328 25.463 1.00 88.88 136 THR A CA 1
ATOM 1036 C C . THR A 1 136 ? -0.601 -2.422 26.853 1.00 88.88 136 THR A C 1
ATOM 1038 O O . THR A 1 136 ? -1.431 -1.602 27.246 1.00 88.88 136 THR A O 1
ATOM 1041 N N . GLU A 1 137 ? -0.161 -3.423 27.606 1.00 90.12 137 GLU A N 1
ATOM 1042 C CA . GLU A 1 137 ? -0.488 -3.506 29.019 1.00 90.12 137 GLU A CA 1
ATOM 1043 C C . GLU A 1 137 ? -0.029 -2.231 29.734 1.00 90.12 137 GLU A C 1
ATOM 1045 O O . GLU A 1 137 ? 1.122 -1.809 29.609 1.00 90.12 137 GLU A O 1
ATOM 1050 N N . THR A 1 138 ? -0.945 -1.610 30.475 1.00 94.19 138 THR A N 1
ATOM 1051 C CA . THR A 1 138 ? -0.611 -0.470 31.321 1.00 94.19 138 THR A CA 1
ATOM 1052 C C . THR A 1 138 ? 0.249 -0.939 32.489 1.00 94.19 138 THR A C 1
ATOM 1054 O O . THR A 1 138 ? 0.134 -2.075 32.949 1.00 94.19 138 THR A O 1
ATOM 1057 N N . PHE A 1 139 ? 1.091 -0.049 33.014 1.00 94.38 139 PHE A N 1
ATOM 1058 C CA . PHE A 1 139 ? 1.902 -0.347 34.195 1.00 94.38 139 PHE A CA 1
ATOM 1059 C C . PHE A 1 139 ? 1.044 -0.848 35.373 1.00 94.38 139 PHE A C 1
ATOM 1061 O O . PHE A 1 139 ? 1.389 -1.826 36.028 1.00 94.38 139 PHE A O 1
ATOM 1068 N N . GLU A 1 140 ? -0.128 -0.247 35.583 1.00 95.56 140 GLU A N 1
ATOM 1069 C CA . GLU A 1 140 ? -1.101 -0.684 36.592 1.00 95.56 140 GLU A CA 1
ATOM 1070 C C . GLU A 1 140 ? -1.665 -2.085 36.312 1.00 95.56 140 GLU A C 1
ATOM 1072 O O . GLU A 1 140 ? -1.811 -2.894 37.233 1.00 95.56 140 GLU A O 1
ATOM 1077 N N . GLY A 1 141 ? -1.945 -2.399 35.042 1.00 93.44 141 GLY A N 1
ATOM 1078 C CA . GLY A 1 141 ? -2.362 -3.734 34.616 1.00 93.44 141 GLY A CA 1
ATOM 1079 C C . GLY A 1 141 ? -1.295 -4.780 34.936 1.00 93.44 141 GLY A C 1
ATOM 1080 O O . GLY A 1 141 ? -1.609 -5.829 35.506 1.00 93.44 141 GLY A O 1
ATOM 1081 N N . TYR A 1 142 ? -0.031 -4.434 34.690 1.00 95.50 142 TYR A N 1
ATOM 1082 C CA . TYR A 1 142 ? 1.116 -5.280 35.001 1.00 95.50 142 TYR A CA 1
ATOM 1083 C C . TYR A 1 142 ? 1.279 -5.509 36.507 1.00 95.50 142 TYR A C 1
ATOM 1085 O O . TYR A 1 142 ? 1.432 -6.654 36.942 1.00 95.50 142 TYR A O 1
ATOM 1093 N N . LEU A 1 143 ? 1.191 -4.451 37.320 1.00 97.19 143 LEU A N 1
ATOM 1094 C CA . LEU A 1 143 ? 1.245 -4.554 38.782 1.00 97.19 143 LEU A CA 1
ATOM 1095 C C . LEU A 1 143 ? 0.100 -5.404 39.342 1.00 97.19 143 LEU A C 1
ATOM 1097 O O . LEU A 1 143 ? 0.309 -6.242 40.215 1.00 97.19 143 LEU A O 1
ATOM 1101 N N . THR A 1 144 ? -1.108 -5.245 38.804 1.00 96.81 144 THR A N 1
ATOM 1102 C CA . THR A 1 144 ? -2.270 -6.029 39.239 1.00 96.81 144 THR A CA 1
ATOM 1103 C C . THR A 1 144 ? -2.113 -7.505 38.870 1.00 96.81 144 THR A C 1
ATOM 1105 O O . THR A 1 144 ? -2.415 -8.388 39.675 1.00 96.81 144 THR A O 1
ATOM 1108 N N . ARG A 1 145 ? -1.611 -7.800 37.664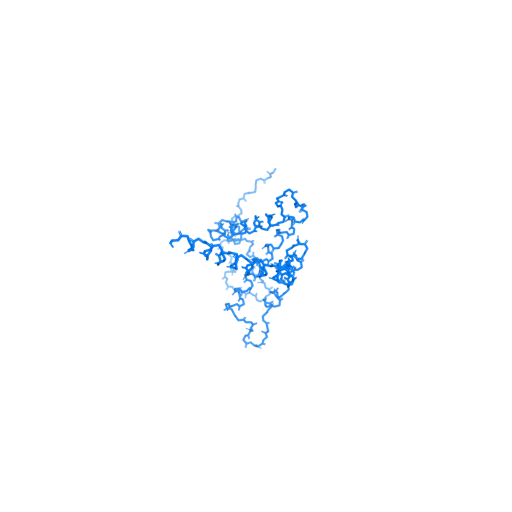 1.00 95.62 145 ARG A N 1
ATOM 1109 C CA . ARG A 1 145 ? -1.332 -9.173 37.223 1.00 95.62 145 ARG A CA 1
ATOM 1110 C C . ARG A 1 145 ? -0.259 -9.833 38.085 1.00 95.62 145 ARG A C 1
ATOM 1112 O O . ARG A 1 145 ? -0.443 -10.969 38.514 1.00 95.62 145 ARG A O 1
ATOM 1119 N N . THR A 1 146 ? 0.839 -9.130 38.348 1.00 96.06 146 THR A N 1
ATOM 1120 C CA . THR A 1 146 ? 1.949 -9.648 39.163 1.00 96.06 146 THR A CA 1
ATOM 1121 C C . THR A 1 146 ? 1.546 -9.844 40.622 1.00 96.06 146 THR A C 1
ATOM 1123 O O . THR A 1 146 ? 1.882 -10.878 41.192 1.00 96.06 146 THR A O 1
ATOM 1126 N N . ALA A 1 147 ? 0.748 -8.939 41.199 1.00 95.50 147 ALA A N 1
ATOM 1127 C CA . ALA A 1 147 ? 0.189 -9.109 42.541 1.00 95.50 147 ALA A CA 1
ATOM 1128 C C . ALA A 1 147 ? -0.738 -10.334 42.646 1.00 95.50 147 ALA A C 1
ATOM 1130 O O . ALA A 1 147 ? -0.696 -11.063 43.634 1.00 95.50 147 ALA A O 1
ATOM 1131 N N . ARG A 1 148 ? -1.552 -10.610 41.618 1.00 94.75 148 ARG A N 1
ATOM 1132 C CA . ARG A 1 148 ? -2.378 -11.831 41.574 1.00 94.75 148 ARG A CA 1
ATOM 1133 C C . ARG A 1 148 ? -1.530 -13.093 41.447 1.00 94.75 148 ARG A C 1
ATOM 1135 O O . ARG A 1 148 ? -1.819 -14.084 42.110 1.00 94.75 148 ARG A O 1
ATOM 1142 N N . ALA A 1 149 ? -0.485 -13.052 40.622 1.00 94.38 149 ALA A N 1
ATOM 1143 C CA . ALA A 1 149 ? 0.424 -14.180 40.452 1.00 94.38 149 ALA A CA 1
ATOM 1144 C C . ALA A 1 149 ? 1.164 -14.519 41.757 1.00 94.38 149 ALA A C 1
ATOM 1146 O O . ALA A 1 149 ? 1.263 -15.691 42.104 1.00 94.38 149 ALA A O 1
ATOM 1147 N N . SER A 1 150 ? 1.623 -13.515 42.515 1.00 94.06 150 SER A N 1
ATOM 1148 C CA . SER A 1 150 ? 2.289 -13.741 43.804 1.00 94.06 150 SER A CA 1
ATOM 1149 C C . SER A 1 150 ? 1.336 -14.217 44.905 1.00 94.06 150 SER A C 1
ATOM 1151 O O . SER A 1 150 ? 1.725 -15.021 45.745 1.00 94.06 150 SER A O 1
ATOM 1153 N N . GLN A 1 151 ? 0.077 -13.772 44.907 1.00 92.56 151 GLN A N 1
ATOM 1154 C CA . GLN A 1 151 ? -0.925 -14.278 45.852 1.00 92.56 151 GLN A CA 1
ATOM 1155 C C . GLN A 1 151 ? -1.299 -15.740 45.579 1.00 92.56 151 GLN A C 1
ATOM 1157 O O . GLN A 1 151 ? -1.490 -16.500 46.526 1.00 92.56 151 GLN A O 1
ATOM 1162 N N . ALA A 1 152 ? -1.366 -16.148 44.307 1.00 91.12 152 ALA A N 1
ATOM 1163 C CA . ALA A 1 152 ? -1.647 -17.532 43.933 1.00 91.12 152 ALA A CA 1
ATOM 1164 C C . ALA A 1 152 ? -0.534 -18.490 44.395 1.00 91.12 152 ALA A C 1
ATOM 1166 O O . ALA A 1 152 ? -0.830 -19.509 45.013 1.00 91.12 152 ALA A O 1
ATOM 1167 N N . THR A 1 153 ? 0.739 -18.127 44.193 1.00 91.56 153 THR A N 1
ATOM 1168 C CA . THR A 1 153 ? 1.875 -18.969 44.610 1.00 91.56 153 THR A CA 1
ATOM 1169 C C . THR A 1 153 ? 1.990 -19.099 46.129 1.00 91.56 153 THR A C 1
ATOM 1171 O O . THR A 1 153 ? 2.291 -20.178 46.638 1.00 91.56 153 THR A O 1
ATOM 1174 N N . VAL A 1 154 ? 1.720 -18.023 46.877 1.00 89.44 154 VAL A N 1
ATOM 1175 C CA . VAL A 1 154 ? 1.690 -18.066 48.350 1.00 89.44 154 VAL A CA 1
ATOM 1176 C C . VAL A 1 154 ? 0.510 -18.905 48.853 1.00 89.44 154 VAL A C 1
ATOM 1178 O O . VAL A 1 154 ? 0.653 -19.637 49.832 1.00 89.44 154 VAL A O 1
ATOM 1181 N N . GLY A 1 155 ? -0.641 -18.832 48.178 1.00 86.00 155 GLY A N 1
ATOM 1182 C CA . GLY A 1 155 ? -1.804 -19.668 48.469 1.00 86.00 155 GLY A CA 1
ATOM 1183 C C . GLY A 1 155 ? -1.501 -21.160 48.320 1.00 86.00 155 GLY A C 1
ATOM 1184 O O . GLY A 1 155 ? -1.699 -21.910 49.271 1.00 86.00 155 GLY A O 1
ATOM 1185 N N . GLU A 1 156 ? -0.947 -21.572 47.177 1.00 82.88 156 GLU A N 1
ATOM 1186 C CA . GLU A 1 156 ? -0.570 -22.969 46.906 1.00 82.88 156 GLU A CA 1
ATOM 1187 C C . GLU A 1 156 ? 0.443 -23.515 47.924 1.00 82.88 156 GLU A C 1
ATOM 1189 O O . GLU A 1 156 ? 0.286 -2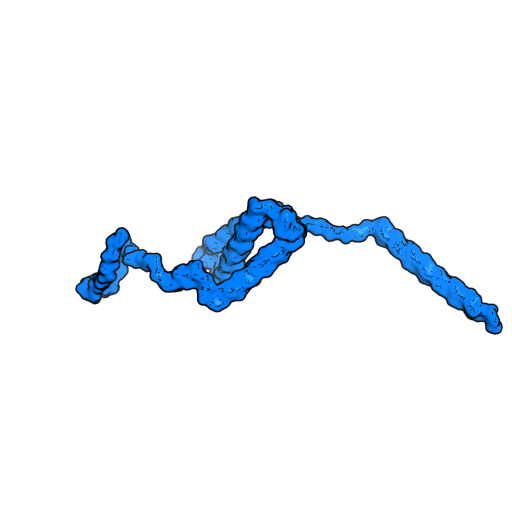4.633 48.419 1.00 82.88 156 GLU A O 1
ATOM 1194 N N . ALA A 1 157 ? 1.448 -22.715 48.300 1.00 83.69 157 ALA A N 1
ATOM 1195 C CA . ALA A 1 157 ? 2.438 -23.107 49.302 1.00 83.69 157 ALA A CA 1
ATOM 1196 C C . ALA A 1 157 ? 1.815 -23.341 50.692 1.00 83.69 157 ALA A C 1
ATOM 1198 O O . ALA A 1 157 ? 2.177 -24.295 51.384 1.00 83.69 157 ALA A O 1
ATOM 1199 N N . ASN A 1 158 ? 0.853 -22.506 51.094 1.00 83.19 158 ASN A N 1
ATOM 1200 C CA . ASN A 1 158 ? 0.162 -22.656 52.375 1.00 83.19 158 ASN A CA 1
ATOM 1201 C C . ASN A 1 158 ? -0.799 -23.854 52.387 1.00 83.19 158 ASN A C 1
ATOM 1203 O O . ASN A 1 158 ? -0.910 -24.528 53.410 1.00 83.19 158 ASN A O 1
ATOM 1207 N N . THR A 1 159 ? -1.471 -24.150 51.269 1.00 84.25 159 THR A N 1
ATOM 1208 C CA . THR A 1 159 ? -2.327 -25.342 51.150 1.00 84.25 159 THR A CA 1
ATOM 1209 C C . THR A 1 159 ? -1.500 -26.626 51.233 1.00 84.25 159 THR A C 1
ATOM 1211 O O . THR A 1 159 ? -1.839 -27.514 52.011 1.00 84.25 159 THR A O 1
ATOM 1214 N N . ALA A 1 160 ? -0.359 -26.691 50.537 1.00 81.69 160 ALA A N 1
ATOM 1215 C CA . ALA A 1 160 ? 0.549 -27.838 50.607 1.00 81.69 160 ALA A CA 1
ATOM 1216 C C . ALA A 1 160 ? 1.112 -28.071 52.025 1.00 81.69 160 ALA A C 1
ATOM 1218 O O . ALA A 1 160 ? 1.253 -29.212 52.465 1.00 81.69 160 ALA A O 1
ATOM 1219 N N . ALA A 1 161 ? 1.401 -27.000 52.772 1.00 78.19 161 ALA A N 1
ATOM 1220 C CA . ALA A 1 161 ? 1.864 -27.097 54.157 1.00 78.19 161 ALA A CA 1
ATOM 1221 C C . ALA A 1 161 ? 0.776 -27.596 55.129 1.00 78.19 161 ALA A C 1
ATOM 1223 O O . ALA A 1 161 ? 1.096 -28.281 56.100 1.00 78.19 161 ALA A O 1
ATOM 1224 N N . ALA A 1 162 ? -0.499 -27.282 54.878 1.00 78.50 162 ALA A N 1
ATOM 1225 C CA . ALA A 1 162 ? -1.609 -27.722 55.724 1.00 78.50 162 ALA A CA 1
ATOM 1226 C C . ALA A 1 162 ? -1.914 -29.227 55.579 1.00 78.50 162 ALA A C 1
ATOM 1228 O O . ALA A 1 162 ? -2.310 -29.867 56.552 1.00 78.50 162 ALA A O 1
ATOM 1229 N N . GLU A 1 163 ? -1.698 -29.804 54.395 1.00 79.88 163 GLU A N 1
ATOM 1230 C CA . GLU A 1 163 ? -1.960 -31.227 54.125 1.00 79.88 163 GLU A CA 1
ATOM 1231 C C . GLU A 1 163 ? -0.859 -32.163 54.667 1.00 79.88 163 GLU A C 1
ATOM 1233 O O . GLU A 1 163 ? -1.137 -33.314 54.996 1.00 79.88 163 GLU A O 1
ATOM 1238 N N . GLY A 1 164 ? 0.377 -31.681 54.845 1.00 78.88 164 GLY A N 1
ATOM 1239 C CA . GLY A 1 164 ? 1.505 -32.484 55.347 1.00 78.88 164 GLY A CA 1
ATOM 1240 C C . GLY A 1 164 ? 1.557 -32.713 56.867 1.00 78.88 164 GLY A C 1
ATOM 1241 O O . GLY A 1 164 ? 2.430 -33.438 57.335 1.00 78.88 164 GLY A O 1
ATOM 1242 N N . GLY A 1 165 ? 0.665 -32.095 57.651 1.00 74.81 165 GLY A N 1
ATOM 1243 C CA . GLY A 1 165 ? 0.700 -32.110 59.124 1.00 74.81 165 GLY A CA 1
ATOM 1244 C C . GLY A 1 165 ? -0.232 -33.111 59.821 1.00 74.81 165 GLY A C 1
ATOM 1245 O O . GLY A 1 165 ? -0.333 -33.072 61.044 1.00 74.81 165 GLY A O 1
ATOM 1246 N N . GLN A 1 166 ? -0.944 -33.968 59.082 1.00 67.00 166 GLN A N 1
ATOM 1247 C CA . GL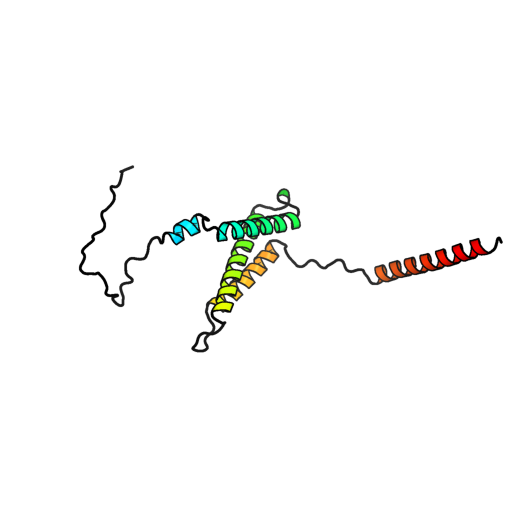N A 1 166 ? -1.915 -34.932 59.640 1.00 67.00 166 GLN A CA 1
ATOM 1248 C C . GLN A 1 166 ? -1.402 -36.388 59.703 1.00 67.00 166 GLN A C 1
ATOM 1250 O O . GLN A 1 166 ? -2.204 -37.303 59.888 1.00 67.00 166 GLN A O 1
ATOM 1255 N N . GLY A 1 167 ? -0.094 -36.605 59.532 1.00 69.25 167 GLY A N 1
ATOM 1256 C CA . GLY A 1 167 ? 0.552 -37.927 59.557 1.00 69.25 167 GLY A CA 1
ATOM 1257 C C . GLY A 1 167 ? 1.178 -38.287 60.895 1.00 69.25 167 GLY A C 1
ATOM 1258 O O . GLY A 1 167 ? 1.801 -37.390 61.505 1.00 69.25 167 GLY A O 1
#

Sequence (167 aa):
MPDQAPQELPTNGRNAGQFRAGEPGPRLRFGHRSKLVAAGQLPEQAEALAALAETHAAIVNELGGPQAISTVRRDLITRYLQTSLIADYLSEHILAHGVMTTKGRTRAAVNTFLLVTDRQLRLAVAIGLERREKPTETFEGYLTRTARASQATVGEANTAAAEGGQG

pLDDT: mean 82.8, std 17.21, range [49.25, 98.25]

Radius of gyration: 31.96 Å; chains: 1; bounding box: 49×51×112 Å